Protein AF-A0A662FRP0-F1 (afdb_monomer)

Mean predicted aligned error: 5.28 Å

Sequence (84 aa):
EVLKNIQDKETFEKLLKGFLALPFVEIEKEDWIEASKIVFEFKGLSIELGLLCALSQGKSLKILTKNKGIKEIKGVKLYEDEKD

Solvent-accessible surface area (backbone atoms only — not comparable to full-atom values): 5203 Å² total; per-residue (Å²): 113,89,72,76,78,60,85,52,68,68,64,47,52,53,51,48,53,55,58,71,68,49,87,82,79,86,84,51,73,66,37,56,55,46,10,51,52,47,27,67,74,43,76,86,52,50,68,69,59,19,35,54,41,28,46,16,47,77,68,74,37,62,47,81,69,89,69,65,72,58,63,75,44,86,70,41,42,70,58,72,82,79,80,126

Foldseek 3Di:
DVLPPDPDPVVNVVVVVVVVPDDDDDQDPVLQVQLVVQCVVVPPDDSVNSSVQSCCQPVVDADADPPPVCVVPPRHHHDDPPDD

Radius of gyration: 15.12 Å; Cα contacts (8 Å, |Δi|>4): 70; chains: 1; bounding box: 34×38×26 Å

Nearest PDB structures (foldseek):
  3zvk-assembly1_D  TM=6.777E-01  e=3.013E-02  Rickettsia felis
  5ecw-assembly1_A  TM=7.018E-01  e=9.224E-02  Shigella flexneri

Structure (mmCIF, N/CA/C/O backbone):
data_AF-A0A662FRP0-F1
#
_entry.id   AF-A0A662FRP0-F1
#
loop_
_atom_site.group_PDB
_atom_site.id
_atom_site.type_symbol
_atom_site.label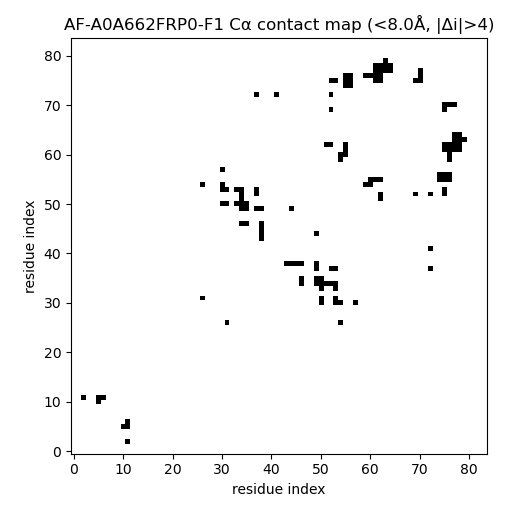_atom_id
_atom_site.label_alt_id
_atom_site.label_comp_id
_atom_site.label_asym_id
_atom_site.label_entity_id
_atom_site.label_seq_id
_atom_site.pdbx_PDB_ins_code
_atom_site.Cartn_x
_atom_site.Cartn_y
_atom_site.Cartn_z
_atom_site.occupancy
_atom_site.B_iso_or_equiv
_atom_site.auth_seq_id
_atom_site.auth_comp_id
_atom_site.auth_asym_id
_atom_site.auth_atom_id
_atom_site.pdbx_PDB_model_num
ATOM 1 N N . GLU A 1 1 ? 9.865 -6.670 6.281 1.00 61.84 1 GLU A N 1
ATOM 2 C CA . GLU A 1 1 ? 9.968 -7.851 7.175 1.00 61.84 1 GLU A CA 1
ATOM 3 C C . GLU A 1 1 ? 10.14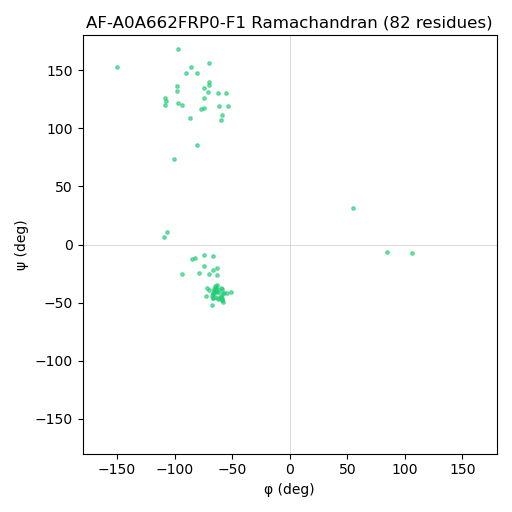7 -9.175 6.439 1.00 61.84 1 GLU A C 1
ATOM 5 O O . GLU A 1 1 ? 11.015 -9.924 6.855 1.00 61.84 1 GLU A O 1
ATOM 10 N N . VAL A 1 2 ? 9.403 -9.458 5.359 1.00 69.38 2 VAL A N 1
ATOM 11 C CA . VAL A 1 2 ? 9.435 -10.758 4.643 1.00 69.38 2 VAL A CA 1
ATOM 12 C C . VAL A 1 2 ? 10.850 -11.224 4.267 1.00 69.38 2 VAL A C 1
ATOM 14 O O . VAL A 1 2 ? 11.180 -12.386 4.458 1.00 69.38 2 VAL A O 1
ATOM 17 N N . LEU A 1 3 ? 11.715 -10.311 3.816 1.00 76.44 3 LEU A N 1
ATOM 18 C CA . LEU A 1 3 ? 13.086 -10.648 3.415 1.00 76.44 3 LEU A CA 1
ATOM 19 C C . LEU A 1 3 ? 14.101 -10.675 4.575 1.00 76.44 3 LEU A C 1
ATOM 21 O O . LEU A 1 3 ? 15.214 -11.151 4.400 1.00 76.44 3 LEU A O 1
ATOM 25 N N . LYS A 1 4 ? 13.745 -10.157 5.761 1.00 77.81 4 LYS A N 1
ATOM 26 C CA . LYS A 1 4 ? 14.699 -9.872 6.853 1.00 77.81 4 LYS A CA 1
ATOM 27 C C . LYS A 1 4 ? 15.268 -11.136 7.512 1.00 77.81 4 LYS A C 1
ATOM 29 O O . LYS A 1 4 ? 16.359 -11.083 8.065 1.00 77.81 4 LYS A O 1
ATOM 34 N N . ASN A 1 5 ? 14.532 -12.246 7.455 1.00 83.06 5 ASN A N 1
ATOM 35 C CA . ASN A 1 5 ? 14.892 -13.503 8.119 1.00 83.06 5 ASN A CA 1
ATOM 36 C C . ASN A 1 5 ? 15.327 -14.600 7.135 1.00 83.06 5 ASN A C 1
ATOM 38 O O . ASN A 1 5 ? 15.517 -15.741 7.548 1.00 83.06 5 ASN A O 1
ATOM 42 N N . ILE A 1 6 ? 15.462 -14.281 5.845 1.00 87.75 6 ILE A N 1
ATOM 43 C CA . ILE A 1 6 ? 15.928 -15.250 4.853 1.00 87.75 6 ILE A CA 1
ATOM 44 C C . ILE A 1 6 ? 17.440 -15.383 5.005 1.00 87.75 6 ILE A C 1
ATOM 46 O O . ILE A 1 6 ? 18.173 -14.413 4.826 1.00 87.75 6 ILE A O 1
ATOM 50 N N . GLN A 1 7 ? 17.894 -16.580 5.363 1.00 86.62 7 GLN A N 1
ATOM 51 C CA . GLN A 1 7 ? 19.315 -16.865 5.563 1.00 86.62 7 GLN A CA 1
ATOM 52 C C . GLN A 1 7 ? 19.976 -17.427 4.303 1.00 86.62 7 GLN A C 1
ATOM 54 O O . GLN A 1 7 ? 21.184 -17.278 4.127 1.00 86.62 7 GLN A O 1
ATOM 59 N N . ASP A 1 8 ? 19.201 -18.056 3.419 1.00 93.50 8 ASP A N 1
ATOM 60 C CA . ASP A 1 8 ? 19.720 -18.689 2.219 1.00 93.50 8 ASP A CA 1
ATOM 61 C C . ASP A 1 8 ? 19.568 -17.788 0.981 1.00 93.50 8 ASP A C 1
ATOM 63 O O . ASP A 1 8 ? 18.523 -17.199 0.694 1.00 93.50 8 ASP A O 1
ATOM 67 N N . LYS A 1 9 ? 20.664 -17.671 0.228 1.00 92.62 9 LYS A N 1
ATOM 68 C CA . LYS A 1 9 ? 20.747 -16.784 -0.936 1.00 92.62 9 LYS A CA 1
ATOM 69 C C . LYS A 1 9 ? 19.789 -17.199 -2.056 1.00 92.62 9 LYS A C 1
ATOM 71 O O . LYS A 1 9 ? 19.227 -16.339 -2.728 1.00 92.62 9 LYS A O 1
ATOM 76 N N . GLU A 1 10 ? 19.592 -18.500 -2.253 1.00 94.12 10 GLU A N 1
ATOM 77 C CA . GLU A 1 10 ? 18.754 -19.022 -3.334 1.00 94.12 10 GLU A CA 1
ATOM 78 C C . GLU A 1 10 ? 17.274 -18.658 -3.138 1.00 94.12 10 GLU A C 1
ATOM 80 O O . GLU A 1 10 ? 16.630 -18.168 -4.067 1.00 94.12 10 GLU A O 1
ATOM 85 N N . THR A 1 11 ? 16.730 -18.830 -1.931 1.00 91.06 11 THR A N 1
ATOM 86 C CA . THR A 1 11 ? 15.350 -18.441 -1.605 1.00 91.06 11 THR A CA 1
ATOM 87 C C . THR A 1 11 ? 15.177 -16.933 -1.669 1.00 91.06 11 THR A C 1
ATOM 89 O O . THR A 1 11 ? 14.164 -16.462 -2.190 1.00 91.06 11 THR A O 1
ATOM 92 N N . PHE A 1 12 ? 16.174 -16.160 -1.221 1.00 91.88 12 PHE A N 1
ATOM 93 C CA . PHE A 1 12 ? 16.150 -14.705 -1.373 1.00 91.88 12 PHE A CA 1
ATOM 94 C C . PHE A 1 12 ? 16.038 -14.299 -2.848 1.00 91.88 12 PHE A C 1
ATOM 96 O O . PHE A 1 12 ? 15.160 -13.513 -3.200 1.00 91.88 12 PHE A O 1
ATOM 103 N N . GLU A 1 13 ? 16.874 -14.861 -3.725 1.00 93.19 13 GLU A N 1
ATOM 104 C CA . GLU A 1 13 ? 16.851 -14.546 -5.157 1.00 93.19 13 GLU A CA 1
ATOM 105 C C . GLU A 1 13 ? 15.543 -14.977 -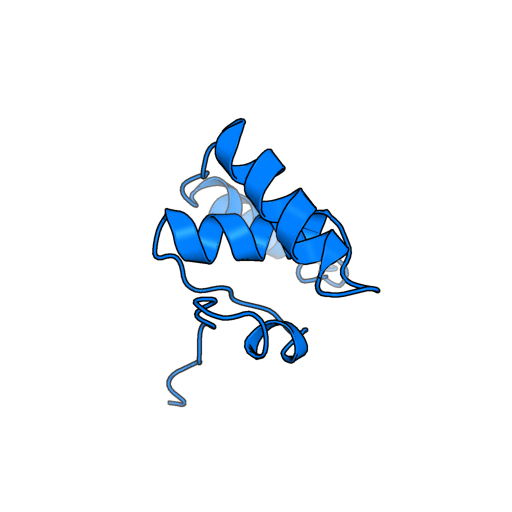5.832 1.00 93.19 13 GLU A C 1
ATOM 107 O O . GLU A 1 13 ? 15.019 -14.244 -6.674 1.00 93.19 13 GLU A O 1
ATOM 112 N N . LYS A 1 14 ? 14.977 -16.131 -5.454 1.00 91.12 14 LYS A N 1
ATOM 113 C CA . LYS A 1 14 ? 13.665 -16.577 -5.952 1.00 91.12 14 LYS A CA 1
ATOM 114 C C . LYS A 1 14 ? 12.550 -15.612 -5.545 1.00 91.12 14 LYS A C 1
ATOM 116 O O . LYS A 1 14 ? 11.762 -15.207 -6.398 1.00 91.12 14 LYS A O 1
ATOM 121 N N . LEU A 1 15 ? 12.507 -15.197 -4.278 1.00 90.94 15 LEU A N 1
ATOM 122 C CA . LEU A 1 15 ? 11.509 -14.240 -3.791 1.00 90.94 15 LEU A CA 1
ATOM 123 C C . LEU A 1 15 ? 11.691 -12.856 -4.415 1.00 90.94 15 LEU A C 1
ATOM 125 O O . LEU A 1 15 ? 10.709 -12.245 -4.829 1.00 90.94 15 LEU A O 1
ATOM 129 N N . LEU A 1 16 ? 12.931 -12.381 -4.548 1.00 90.31 16 LEU A N 1
ATOM 130 C CA . LEU A 1 16 ? 13.228 -11.110 -5.204 1.00 90.31 16 LEU A CA 1
ATOM 131 C C . LEU A 1 16 ? 12.745 -11.103 -6.658 1.00 90.31 16 LEU A C 1
ATOM 133 O O . LEU A 1 16 ? 12.101 -10.144 -7.071 1.00 90.31 16 LEU A O 1
ATOM 137 N N . LYS A 1 17 ? 12.987 -12.180 -7.420 1.00 91.69 17 LYS A N 1
ATOM 138 C CA . LYS A 1 17 ? 12.446 -12.327 -8.783 1.00 91.69 17 LYS A CA 1
ATOM 139 C C . LYS A 1 17 ? 10.920 -12.260 -8.801 1.00 91.69 17 LYS A C 1
ATOM 141 O O . LYS A 1 17 ? 10.364 -11.594 -9.668 1.00 91.69 17 LYS A O 1
ATOM 146 N N . GLY A 1 18 ? 10.258 -12.897 -7.833 1.00 90.12 18 GLY A N 1
ATOM 147 C CA . GLY A 1 18 ? 8.809 -12.792 -7.657 1.00 90.12 18 GLY A CA 1
ATOM 148 C C . GLY A 1 18 ? 8.348 -11.351 -7.420 1.00 90.12 18 GLY A C 1
ATOM 149 O O . GLY A 1 18 ? 7.427 -10.893 -8.086 1.00 90.12 18 GLY A O 1
ATOM 150 N N . PHE A 1 19 ? 9.026 -10.606 -6.540 1.00 88.38 19 PHE A N 1
ATOM 151 C CA . PHE A 1 19 ? 8.711 -9.196 -6.284 1.00 88.38 19 PHE A CA 1
ATOM 152 C C . PHE A 1 19 ? 8.943 -8.300 -7.503 1.00 88.38 19 PHE A C 1
ATOM 154 O O . PHE A 1 19 ? 8.124 -7.427 -7.770 1.00 88.38 19 PHE A O 1
ATOM 161 N N . LEU A 1 20 ? 10.019 -8.525 -8.261 1.00 88.00 20 LEU A N 1
ATOM 162 C CA . LEU A 1 20 ? 10.319 -7.769 -9.483 1.00 88.00 20 LEU A CA 1
ATOM 163 C C . LEU A 1 20 ? 9.310 -8.025 -10.611 1.00 88.00 20 LEU A C 1
ATOM 165 O O . LEU A 1 20 ? 9.188 -7.199 -11.510 1.00 88.00 20 LEU A O 1
ATOM 169 N N . ALA A 1 21 ? 8.601 -9.154 -10.573 1.00 90.94 21 ALA A N 1
ATOM 170 C CA . ALA A 1 21 ? 7.540 -9.467 -11.522 1.00 90.94 21 ALA A CA 1
ATOM 171 C C . ALA A 1 21 ? 6.191 -8.819 -11.158 1.00 90.94 21 ALA A C 1
ATOM 173 O O . ALA A 1 21 ? 5.270 -8.848 -11.976 1.00 90.94 21 ALA A O 1
ATOM 174 N N . LEU A 1 22 ? 6.043 -8.258 -9.951 1.00 89.06 22 LEU A N 1
ATOM 175 C CA . LEU A 1 22 ? 4.806 -7.590 -9.558 1.00 89.06 22 LEU A CA 1
ATOM 176 C C . LEU A 1 22 ? 4.638 -6.276 -10.333 1.00 89.06 22 LEU A C 1
ATOM 178 O O . LEU A 1 22 ? 5.609 -5.533 -10.499 1.00 89.06 22 LEU A O 1
ATOM 182 N N . PRO A 1 23 ? 3.410 -5.945 -10.769 1.00 88.19 23 PRO A N 1
ATOM 183 C CA . PRO A 1 23 ? 3.149 -4.647 -11.365 1.00 88.19 23 PRO A CA 1
ATOM 184 C C . PRO A 1 23 ? 3.413 -3.552 -10.329 1.00 88.19 23 PRO A C 1
ATOM 186 O O . PRO A 1 23 ? 2.921 -3.612 -9.199 1.00 88.19 23 PRO A O 1
ATOM 189 N N . PHE A 1 24 ? 4.187 -2.542 -10.721 1.00 87.38 24 PHE A N 1
ATOM 190 C CA . PHE A 1 24 ? 4.341 -1.341 -9.915 1.00 87.38 24 PHE A CA 1
ATOM 191 C C . PHE A 1 24 ? 3.145 -0.419 -10.144 1.00 87.38 24 PHE A C 1
ATOM 193 O O . PHE A 1 24 ? 2.576 -0.357 -11.234 1.00 87.38 24 PHE A O 1
ATOM 200 N N . VAL A 1 25 ? 2.775 0.311 -9.100 1.00 88.00 25 VAL A N 1
ATOM 201 C CA . VAL A 1 25 ? 1.759 1.355 -9.178 1.00 88.00 25 VAL A CA 1
ATOM 202 C C . VAL A 1 25 ? 2.480 2.683 -9.053 1.00 88.00 25 VAL A C 1
ATOM 204 O O . VAL A 1 25 ? 3.165 2.925 -8.060 1.00 88.00 25 VAL A O 1
ATOM 207 N N . GLU A 1 26 ? 2.354 3.522 -10.076 1.00 90.69 26 GLU A N 1
ATOM 208 C CA . GLU A 1 26 ? 2.871 4.884 -10.022 1.00 90.69 26 GLU A CA 1
ATOM 209 C C . GLU A 1 26 ? 2.038 5.718 -9.043 1.00 90.69 26 GLU A C 1
ATOM 211 O O . GLU A 1 26 ? 0.808 5.589 -8.984 1.00 90.69 26 GLU A O 1
ATOM 216 N N . ILE A 1 27 ? 2.736 6.524 -8.246 1.00 93.88 27 ILE A N 1
ATOM 217 C CA . ILE A 1 27 ? 2.140 7.422 -7.261 1.00 93.88 27 ILE A CA 1
ATOM 218 C C . ILE A 1 27 ? 2.034 8.800 -7.896 1.00 93.88 27 ILE A C 1
ATOM 220 O O . ILE A 1 27 ? 3.044 9.396 -8.276 1.00 93.88 27 ILE A O 1
ATOM 224 N N . GLU A 1 28 ? 0.818 9.317 -7.957 1.00 94.62 28 GLU A N 1
ATOM 225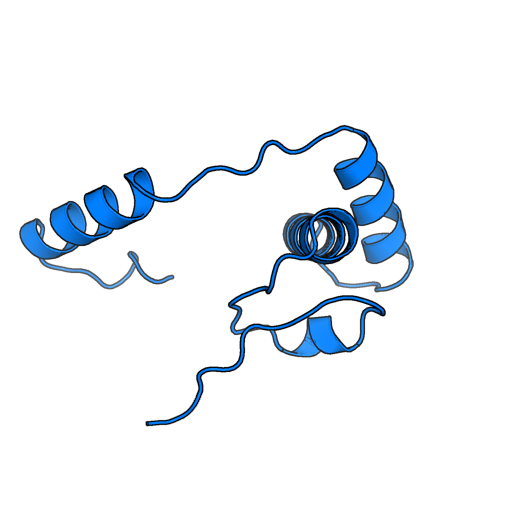 C CA . GLU A 1 28 ? 0.521 10.618 -8.536 1.00 94.62 28 GLU A CA 1
ATOM 226 C C . GLU A 1 28 ? 0.430 11.693 -7.447 1.00 94.62 28 GLU A C 1
ATOM 228 O O . GLU A 1 28 ? 0.400 11.425 -6.242 1.00 94.62 28 GLU A O 1
ATOM 233 N N . LYS A 1 29 ? 0.397 12.959 -7.862 1.00 96.12 29 LYS A N 1
ATOM 234 C CA . LYS A 1 29 ? 0.283 14.093 -6.936 1.00 96.12 29 LYS A CA 1
ATOM 235 C C . LYS A 1 29 ? -0.997 14.000 -6.098 1.00 96.12 29 LYS A C 1
ATOM 237 O O . LYS A 1 29 ? -0.996 14.343 -4.917 1.00 96.12 29 LYS A O 1
ATOM 242 N N . GLU A 1 30 ? -2.081 13.548 -6.709 1.00 95.44 30 GLU A N 1
ATOM 243 C CA . GLU A 1 30 ? -3.396 13.391 -6.103 1.00 95.44 30 GLU A CA 1
ATOM 244 C C . GLU A 1 30 ? -3.358 12.358 -4.968 1.00 95.44 30 GLU A C 1
ATOM 246 O O . GLU A 1 30 ? -3.940 12.603 -3.909 1.00 95.44 30 GLU A O 1
ATOM 251 N N . ASP A 1 31 ? -2.587 11.277 -5.132 1.00 95.69 31 ASP A N 1
ATOM 252 C CA . ASP A 1 31 ? -2.381 10.261 -4.095 1.00 95.69 31 ASP A CA 1
ATOM 253 C C . ASP A 1 31 ? -1.680 10.860 -2.866 1.00 95.69 31 ASP A C 1
ATOM 255 O O . ASP A 1 31 ? -2.069 10.594 -1.729 1.00 95.69 31 ASP A O 1
ATOM 259 N N . TRP A 1 32 ? -0.685 11.732 -3.074 1.00 96.44 32 TRP A N 1
ATOM 260 C CA . TRP A 1 32 ? -0.002 12.442 -1.985 1.00 96.44 32 TRP A CA 1
ATOM 261 C C . TRP A 1 32 ? -0.914 13.423 -1.247 1.00 96.44 32 TRP A C 1
ATOM 263 O O . TRP A 1 32 ? -0.844 13.544 -0.018 1.00 96.44 32 TRP A O 1
ATOM 273 N N . ILE A 1 33 ? -1.765 14.138 -1.987 1.00 96.56 33 ILE A N 1
ATOM 274 C CA . ILE A 1 33 ? -2.745 15.060 -1.404 1.00 96.56 33 ILE A CA 1
ATOM 275 C C . ILE A 1 33 ? -3.722 14.277 -0.529 1.00 96.56 33 ILE A C 1
ATOM 277 O O . ILE A 1 33 ? -3.989 14.683 0.603 1.00 96.56 33 ILE A O 1
ATOM 281 N N . GLU A 1 34 ? -4.233 13.153 -1.026 1.00 95.75 34 GLU A N 1
ATOM 282 C CA . GLU A 1 34 ? -5.181 12.332 -0.282 1.00 95.75 34 GLU A CA 1
ATOM 283 C C . GLU A 1 34 ? -4.532 11.681 0.944 1.00 95.75 34 GLU A C 1
ATOM 285 O O . GLU A 1 34 ? -5.063 11.782 2.050 1.00 95.75 34 GLU A O 1
ATOM 290 N N . ALA A 1 35 ? -3.322 11.137 0.797 1.00 96.12 35 ALA A N 1
ATOM 291 C CA . ALA A 1 35 ? -2.538 10.604 1.910 1.00 96.12 35 ALA A CA 1
ATOM 292 C C . ALA A 1 35 ? -2.346 11.636 3.033 1.00 96.12 35 ALA A C 1
ATOM 294 O O . ALA A 1 35 ? -2.483 11.311 4.212 1.00 96.12 35 ALA A O 1
ATOM 295 N N . SER A 1 36 ? -2.081 12.895 2.672 1.00 95.62 36 SER A N 1
ATOM 296 C CA . SER A 1 36 ? -1.909 13.985 3.638 1.00 95.62 36 SER A CA 1
ATOM 297 C C . SER A 1 36 ? -3.191 14.271 4.426 1.00 95.62 36 SER A C 1
ATOM 299 O O . SER A 1 36 ? -3.124 14.496 5.635 1.00 95.62 36 SER A O 1
ATOM 301 N N . LYS A 1 37 ? -4.364 14.221 3.777 1.00 95.62 37 LYS A N 1
ATOM 302 C CA . LYS A 1 37 ? -5.660 14.363 4.464 1.00 95.62 37 LYS A CA 1
ATOM 303 C C . LYS A 1 37 ? -5.907 13.204 5.426 1.00 95.62 37 LYS A C 1
ATOM 305 O O . LYS A 1 37 ? -6.273 13.445 6.573 1.00 95.62 37 LYS A O 1
ATOM 310 N N . ILE A 1 38 ? -5.645 11.971 4.986 1.00 95.06 38 ILE A N 1
ATOM 311 C CA . ILE A 1 38 ? -5.806 10.766 5.811 1.00 95.06 38 ILE A CA 1
ATOM 312 C C . ILE A 1 38 ? -4.926 10.852 7.060 1.00 95.06 38 ILE A C 1
ATOM 314 O O . ILE A 1 38 ? -5.409 10.636 8.164 1.00 95.06 38 ILE A O 1
ATOM 318 N N . VAL A 1 39 ? -3.647 11.205 6.917 1.00 94.88 39 VAL A N 1
ATOM 319 C CA . VAL A 1 39 ? -2.725 11.330 8.061 1.00 94.88 39 VAL A CA 1
ATOM 320 C C . VAL A 1 39 ? -3.145 12.454 9.011 1.00 94.88 39 VAL A C 1
ATOM 322 O O . VAL A 1 39 ? -3.004 12.320 10.227 1.00 94.88 39 VAL A O 1
ATOM 325 N N . PHE A 1 40 ? -3.677 13.557 8.478 1.00 94.38 40 PHE A N 1
ATOM 326 C CA . PHE A 1 40 ? -4.195 14.653 9.295 1.00 94.38 40 PHE A CA 1
ATOM 327 C C . PHE A 1 40 ? -5.410 14.228 10.138 1.00 94.38 40 PHE A C 1
ATOM 329 O O . PHE A 1 40 ? -5.499 14.594 11.313 1.00 94.38 40 PHE A O 1
ATOM 336 N N . GLU A 1 41 ? -6.319 13.441 9.559 1.00 93.31 41 GLU A N 1
ATOM 337 C CA . GLU A 1 41 ? -7.505 12.909 10.242 1.00 93.31 41 GLU A CA 1
ATOM 338 C C . GLU A 1 41 ? -7.141 11.797 11.244 1.00 93.31 41 GLU A C 1
ATOM 340 O O . GLU A 1 41 ? -7.574 11.821 12.397 1.00 93.31 41 GLU A O 1
ATOM 345 N N . PHE A 1 42 ? -6.269 10.868 10.846 1.00 89.94 42 PHE A N 1
ATOM 346 C CA . PHE A 1 42 ? -5.838 9.714 11.637 1.00 89.94 42 PHE A CA 1
ATOM 347 C C . PHE A 1 42 ? -4.471 9.965 12.278 1.00 89.94 42 PHE A C 1
ATOM 349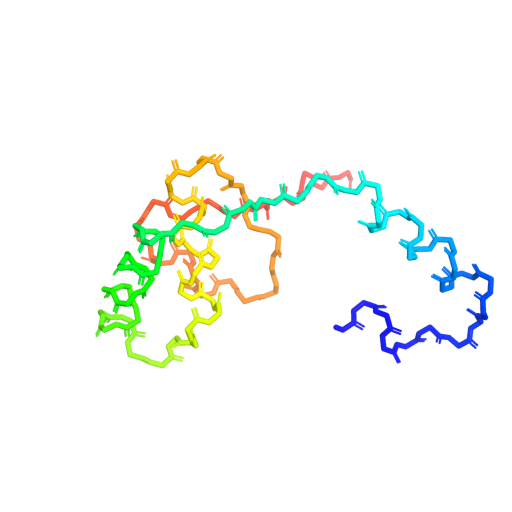 O O . PHE A 1 42 ? -3.441 9.410 11.880 1.00 89.94 42 PHE A O 1
ATOM 356 N N . LYS A 1 43 ? -4.470 10.813 13.312 1.00 82.56 43 LYS A N 1
ATOM 357 C CA . LYS A 1 43 ? -3.262 11.189 14.061 1.00 82.56 43 LYS A CA 1
ATOM 358 C C . LYS A 1 43 ? -2.514 9.946 14.563 1.00 82.56 43 LYS A C 1
ATOM 360 O O . LYS A 1 43 ? -3.045 9.172 15.353 1.00 82.56 43 LYS A O 1
ATOM 365 N N . GLY A 1 44 ? -1.265 9.784 14.125 1.00 83.19 44 GLY A N 1
ATOM 366 C CA . GLY A 1 44 ? -0.411 8.636 14.460 1.00 83.19 44 GLY A CA 1
ATOM 367 C C . GLY A 1 44 ? -0.215 7.635 13.317 1.00 83.19 44 GLY A C 1
ATOM 368 O O . GLY A 1 44 ? 0.622 6.741 13.440 1.00 83.19 44 GLY A O 1
ATOM 369 N N . LEU A 1 45 ? -0.921 7.794 12.193 1.00 90.25 45 LEU A N 1
ATOM 370 C CA . LEU A 1 45 ? -0.625 7.057 10.968 1.00 90.25 45 LEU A CA 1
ATOM 371 C C . LEU A 1 45 ? 0.643 7.617 10.305 1.00 90.25 45 LEU A C 1
ATOM 373 O O . LEU A 1 45 ? 0.799 8.831 10.179 1.00 90.25 45 LEU A O 1
ATOM 377 N N . SER A 1 46 ? 1.550 6.739 9.868 1.00 92.38 46 SER A N 1
ATOM 378 C CA . SER A 1 46 ? 2.709 7.173 9.082 1.00 92.38 46 SER A CA 1
ATOM 379 C C . SER A 1 46 ? 2.276 7.621 7.685 1.00 92.38 46 SER A C 1
ATOM 381 O O . SER A 1 46 ? 1.245 7.175 7.169 1.00 92.38 46 SER A O 1
ATOM 383 N N . ILE A 1 47 ? 3.078 8.474 7.048 1.00 93.75 47 ILE A N 1
ATOM 384 C CA . ILE A 1 47 ? 2.774 8.965 5.700 1.00 93.75 47 ILE A CA 1
ATOM 385 C C . ILE A 1 47 ? 2.750 7.835 4.667 1.00 93.75 47 ILE A C 1
ATOM 387 O O . ILE A 1 47 ? 1.904 7.832 3.780 1.00 93.75 47 ILE A O 1
ATOM 391 N N . GLU A 1 48 ? 3.603 6.824 4.824 1.00 92.31 48 GLU A N 1
ATOM 392 C CA . GLU A 1 48 ? 3.654 5.654 3.947 1.00 92.31 48 GLU A CA 1
ATOM 393 C C . GLU A 1 48 ? 2.375 4.815 4.054 1.00 92.31 48 GLU A C 1
ATOM 395 O O . GLU A 1 48 ? 1.840 4.360 3.044 1.00 92.31 48 GLU A O 1
ATOM 400 N N . LEU A 1 49 ? 1.846 4.632 5.269 1.00 92.12 49 LEU A N 1
ATOM 401 C CA . LEU A 1 49 ? 0.566 3.951 5.466 1.00 92.12 49 LEU A CA 1
ATOM 402 C C . LEU A 1 49 ? -0.606 4.792 4.954 1.00 92.12 49 LEU A C 1
ATOM 404 O O . LEU A 1 49 ? -1.517 4.234 4.346 1.00 92.12 49 LEU A O 1
ATOM 408 N N . GLY A 1 50 ? -0.570 6.113 5.151 1.00 95.25 50 GLY A N 1
ATOM 409 C CA . GLY A 1 50 ? -1.544 7.035 4.564 1.00 95.25 50 GLY A CA 1
ATOM 410 C C . GLY A 1 50 ? -1.579 6.931 3.041 1.00 95.25 50 GLY A C 1
ATOM 411 O O . GLY A 1 50 ? -2.654 6.856 2.451 1.00 95.25 50 GLY A O 1
ATOM 412 N N . LEU A 1 51 ? -0.409 6.817 2.411 1.00 95.62 51 LEU A N 1
ATOM 413 C CA . LEU A 1 51 ? -0.285 6.658 0.967 1.00 95.62 51 LEU A CA 1
ATOM 414 C C . LEU A 1 51 ? -0.833 5.319 0.470 1.00 95.62 51 LEU A C 1
ATOM 416 O O . LEU A 1 51 ? -1.567 5.285 -0.513 1.00 95.62 51 LEU A O 1
ATOM 420 N N . LEU A 1 52 ? -0.552 4.219 1.173 1.00 94.31 52 LEU A N 1
ATOM 421 C CA . LEU A 1 52 ? -1.157 2.921 0.853 1.00 94.31 52 LEU A CA 1
ATOM 422 C C . LEU A 1 52 ? -2.691 2.964 0.944 1.00 94.31 52 LEU A C 1
ATOM 424 O O . LEU A 1 52 ? -3.369 2.352 0.118 1.00 94.31 52 LEU A O 1
ATOM 428 N N . CYS A 1 53 ? -3.240 3.700 1.914 1.00 94.94 53 CYS A N 1
ATOM 429 C CA . CYS A 1 53 ? -4.684 3.888 2.053 1.00 94.94 53 CYS A CA 1
ATOM 430 C C . CYS A 1 53 ? -5.267 4.704 0.891 1.00 94.94 53 CYS A C 1
ATOM 432 O O . CYS A 1 53 ? -6.255 4.274 0.298 1.00 94.94 53 CYS A O 1
ATOM 434 N N . ALA A 1 54 ? -4.622 5.814 0.521 1.00 95.38 54 ALA A N 1
ATOM 435 C CA . ALA A 1 54 ? -5.021 6.638 -0.620 1.00 95.38 54 ALA A CA 1
ATOM 436 C C . ALA A 1 54 ? -5.025 5.835 -1.932 1.00 95.38 54 ALA A C 1
ATOM 438 O O . ALA A 1 54 ? -6.026 5.808 -2.647 1.00 95.38 54 ALA A O 1
ATOM 439 N N . LEU A 1 55 ? -3.950 5.084 -2.198 1.00 94.06 55 LEU A N 1
ATOM 440 C CA . LEU A 1 55 ? -3.850 4.214 -3.374 1.00 94.06 55 LEU A CA 1
ATOM 441 C C . LEU A 1 55 ? -4.933 3.125 -3.378 1.00 94.06 55 LEU A C 1
ATOM 443 O O . LEU A 1 55 ? -5.521 2.834 -4.420 1.00 94.06 55 LEU A O 1
ATOM 447 N N . SER A 1 56 ? -5.229 2.528 -2.218 1.00 93.12 56 SER A N 1
ATOM 448 C CA . SER A 1 56 ? -6.306 1.539 -2.079 1.00 93.12 56 SER A CA 1
ATOM 449 C C . SER A 1 56 ? -7.669 2.120 -2.450 1.00 93.12 56 SER A C 1
ATOM 451 O O . SER A 1 56 ? -8.412 1.491 -3.207 1.00 93.12 56 SER A O 1
ATOM 453 N N . GLN A 1 57 ? -7.972 3.327 -1.972 1.00 92.00 57 GLN A N 1
ATOM 454 C CA . GLN A 1 57 ? -9.227 4.020 -2.255 1.00 92.00 57 GLN A CA 1
ATOM 455 C C . GLN A 1 57 ? -9.333 4.432 -3.730 1.00 92.00 57 GLN A C 1
ATOM 457 O O . GLN A 1 57 ? -10.325 4.111 -4.383 1.00 92.00 57 GLN A O 1
ATOM 462 N N . GLY A 1 58 ? -8.314 5.115 -4.263 1.00 90.31 58 GLY A N 1
ATOM 463 C CA . GLY A 1 58 ? -8.339 5.693 -5.609 1.00 90.31 58 GLY A CA 1
ATOM 464 C C . GLY A 1 58 ? -8.250 4.651 -6.723 1.00 90.31 58 GLY A C 1
ATOM 465 O O . GLY A 1 58 ? -8.932 4.765 -7.739 1.00 90.31 58 GLY A O 1
ATOM 466 N N . LYS A 1 59 ? -7.454 3.594 -6.518 1.00 89.25 59 LYS A N 1
ATOM 467 C CA . LYS A 1 59 ? -7.162 2.574 -7.541 1.00 89.25 59 LYS A CA 1
ATOM 468 C C . LYS A 1 59 ? -7.882 1.241 -7.283 1.00 89.25 59 LYS A C 1
ATOM 470 O O . LYS A 1 59 ? -7.600 0.246 -7.943 1.00 89.25 59 LYS A O 1
ATOM 475 N N . SER A 1 60 ? -8.836 1.209 -6.342 1.00 85.31 60 SER A N 1
ATOM 476 C CA . SER A 1 60 ? -9.623 0.017 -5.964 1.00 85.31 60 SER A CA 1
ATOM 477 C C . SER A 1 60 ? -8.779 -1.206 -5.567 1.00 85.31 60 SER A C 1
ATOM 479 O O . SER A 1 60 ? -9.194 -2.352 -5.759 1.00 85.31 60 SER A O 1
ATOM 481 N N . LEU A 1 61 ? -7.601 -0.971 -4.987 1.00 90.56 61 LEU A N 1
ATOM 482 C CA . LEU A 1 61 ? -6.671 -2.020 -4.564 1.00 90.56 61 LEU A CA 1
ATOM 483 C C . LEU A 1 61 ? -7.012 -2.532 -3.159 1.00 90.56 61 LEU A C 1
ATOM 485 O O . LEU A 1 61 ? -7.545 -1.797 -2.325 1.00 90.56 61 LEU A O 1
ATOM 489 N N . LYS A 1 62 ? -6.656 -3.788 -2.871 1.00 92.50 62 LYS A N 1
ATOM 490 C CA . LYS A 1 62 ? -6.706 -4.360 -1.517 1.00 92.50 62 LYS A CA 1
ATOM 491 C C . LYS A 1 62 ? -5.320 -4.309 -0.871 1.00 92.50 62 LYS A C 1
ATOM 493 O O . LYS A 1 62 ? -4.333 -4.661 -1.511 1.00 92.50 62 LYS A O 1
ATOM 498 N N . ILE A 1 63 ? -5.244 -3.925 0.402 1.00 91.81 63 ILE A N 1
ATOM 499 C CA . ILE A 1 63 ? -3.983 -3.855 1.152 1.00 91.81 63 ILE A CA 1
ATOM 500 C C . ILE A 1 63 ? -3.741 -5.163 1.908 1.00 91.81 63 ILE A C 1
ATOM 502 O O . ILE A 1 63 ? -4.504 -5.528 2.808 1.00 91.81 63 ILE A O 1
ATOM 506 N N . LEU A 1 64 ? -2.629 -5.832 1.605 1.00 90.38 64 LEU A N 1
ATOM 507 C CA . LEU A 1 64 ? -2.088 -6.907 2.433 1.00 90.38 64 LEU A CA 1
ATOM 508 C C . LEU A 1 64 ? -1.182 -6.306 3.517 1.00 90.38 64 LEU A C 1
ATOM 510 O O . LEU A 1 64 ? -0.094 -5.812 3.234 1.00 90.38 64 LEU A O 1
ATOM 514 N N . THR A 1 65 ? -1.631 -6.328 4.773 1.00 86.88 65 THR A N 1
ATOM 515 C CA . THR A 1 65 ? -0.880 -5.751 5.899 1.00 86.88 65 THR A CA 1
ATOM 516 C C . THR A 1 65 ? -1.149 -6.466 7.221 1.00 86.88 65 THR A C 1
ATOM 518 O O . THR A 1 65 ? -2.238 -7.010 7.449 1.00 86.88 65 THR A O 1
ATOM 521 N N . LYS A 1 66 ? -0.156 -6.409 8.120 1.00 85.00 66 LYS A N 1
ATOM 522 C CA . LYS A 1 66 ? -0.289 -6.769 9.540 1.00 85.00 66 LYS A CA 1
ATOM 523 C C . LYS A 1 66 ? -0.952 -5.658 10.362 1.00 85.00 66 LYS A C 1
ATOM 525 O O . LYS A 1 66 ? -1.545 -5.947 11.396 1.00 85.00 66 LYS A O 1
ATOM 530 N N . ASN A 1 67 ? -0.877 -4.401 9.918 1.00 85.31 67 ASN A N 1
ATOM 531 C CA . ASN A 1 67 ? -1.508 -3.285 10.616 1.00 85.31 67 ASN A CA 1
ATOM 532 C C . ASN A 1 67 ? -3.000 -3.230 10.269 1.00 85.31 67 ASN A C 1
ATOM 534 O O . ASN A 1 67 ? -3.413 -2.537 9.344 1.00 85.31 67 ASN A O 1
ATOM 538 N N . LYS A 1 68 ? -3.813 -3.988 11.007 1.00 83.88 68 LYS A N 1
ATOM 539 C CA . LYS A 1 68 ? -5.262 -4.060 10.778 1.00 83.88 68 LYS A CA 1
ATOM 540 C C . LYS A 1 68 ? -6.022 -2.814 11.250 1.00 83.88 68 LYS A C 1
ATOM 542 O O . LYS A 1 68 ? -7.196 -2.703 10.920 1.00 83.88 68 LYS A O 1
ATOM 547 N N . GLY A 1 69 ? -5.384 -1.884 11.971 1.00 84.50 69 GLY A N 1
ATOM 548 C CA . GLY A 1 69 ? -6.014 -0.637 12.431 1.00 84.50 69 GLY A CA 1
ATOM 549 C C . GLY A 1 69 ? -6.448 0.279 11.283 1.00 84.50 69 GLY A C 1
ATOM 550 O O . GLY A 1 69 ? -7.444 0.982 11.394 1.00 84.50 69 GLY A O 1
ATOM 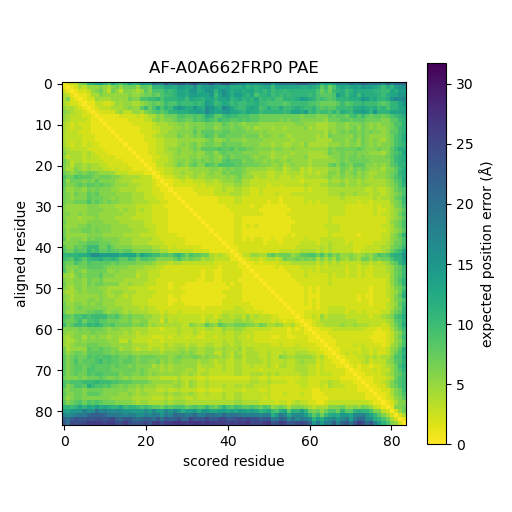551 N N . ILE A 1 70 ? -5.792 0.182 10.122 1.00 89.00 70 ILE A N 1
ATOM 552 C CA . ILE A 1 70 ? -6.128 0.999 8.945 1.00 89.00 70 ILE A CA 1
ATOM 553 C C . ILE A 1 70 ? -7.509 0.684 8.343 1.00 89.00 70 ILE A C 1
ATOM 555 O O . ILE A 1 70 ? -7.983 1.427 7.492 1.00 89.00 70 ILE A O 1
ATOM 559 N N . LYS A 1 71 ? -8.173 -0.398 8.780 1.00 89.44 71 LYS A N 1
ATOM 560 C CA . LYS A 1 71 ? -9.547 -0.733 8.364 1.00 89.44 71 LYS A CA 1
ATOM 561 C C . LYS A 1 71 ? -10.583 0.311 8.795 1.00 89.44 71 LYS A C 1
ATOM 563 O O . LYS A 1 71 ? -11.688 0.319 8.268 1.00 89.44 71 LYS A O 1
ATOM 568 N N . GLU A 1 72 ? -10.251 1.134 9.789 1.00 89.06 72 GLU A N 1
ATOM 569 C CA . GLU A 1 72 ? -11.122 2.201 10.293 1.00 89.06 72 GLU A CA 1
ATOM 570 C C . GLU A 1 72 ? -11.181 3.393 9.325 1.00 89.06 72 GLU A C 1
ATOM 572 O O . GLU A 1 72 ? -12.128 4.177 9.358 1.00 89.06 72 GLU A O 1
ATOM 577 N N . ILE A 1 73 ? -10.206 3.499 8.416 1.00 90.88 73 ILE A N 1
ATOM 578 C CA . ILE A 1 73 ? -10.168 4.527 7.381 1.00 90.88 73 ILE A CA 1
ATOM 579 C C . ILE A 1 73 ? -11.195 4.168 6.305 1.00 90.88 73 ILE A C 1
ATOM 581 O O . ILE A 1 73 ? -11.108 3.136 5.632 1.00 90.88 73 ILE A O 1
ATOM 585 N N . LYS A 1 74 ? -12.193 5.038 6.130 1.00 89.31 74 LYS A N 1
ATOM 586 C CA . LYS A 1 74 ? -13.313 4.812 5.211 1.00 89.31 74 LYS A CA 1
ATOM 587 C C . LYS A 1 74 ? -12.819 4.521 3.792 1.00 89.31 74 LYS A C 1
ATOM 589 O O . LYS A 1 74 ? -12.036 5.274 3.234 1.00 89.31 74 LYS A O 1
ATOM 594 N N . GLY A 1 75 ? -13.329 3.457 3.176 1.00 88.81 75 GLY A N 1
ATOM 595 C CA . GLY A 1 75 ? -13.017 3.109 1.785 1.00 88.81 75 GLY A CA 1
ATOM 596 C C . GLY A 1 75 ? -11.731 2.301 1.592 1.00 88.81 75 GLY A C 1
ATOM 597 O O . GLY A 1 75 ? -11.508 1.811 0.487 1.00 88.81 75 GLY A O 1
ATOM 598 N N . VAL A 1 76 ? -10.930 2.091 2.642 1.00 92.38 76 VAL A N 1
ATOM 599 C CA . VAL A 1 76 ? -9.802 1.154 2.592 1.00 92.38 76 VAL A CA 1
ATOM 600 C C . VAL A 1 76 ? -10.327 -0.277 2.553 1.00 92.38 76 VAL A C 1
ATOM 602 O O . VAL A 1 76 ? -11.166 -0.674 3.363 1.00 92.38 76 VAL A O 1
ATOM 605 N N . LYS A 1 77 ? -9.810 -1.076 1.615 1.00 89.94 77 LYS A N 1
ATOM 606 C CA . LYS A 1 77 ? -10.105 -2.511 1.523 1.00 89.94 77 LYS A CA 1
ATOM 607 C C . LYS A 1 77 ? -8.876 -3.300 1.934 1.00 89.94 77 LYS A C 1
ATOM 609 O O . LYS A 1 77 ? -7.798 -3.116 1.373 1.00 89.94 77 LYS A O 1
ATOM 614 N N . LEU A 1 78 ? -9.033 -4.206 2.891 1.00 91.62 78 LEU A N 1
ATOM 615 C CA . LEU A 1 78 ? -7.969 -5.135 3.252 1.00 91.62 78 LEU A CA 1
ATOM 616 C C . LEU A 1 78 ? -8.072 -6.410 2.423 1.00 91.62 78 LEU A C 1
ATOM 618 O O . LEU A 1 78 ? -9.158 -6.841 2.040 1.00 91.62 78 LEU A O 1
ATOM 622 N N . TYR A 1 79 ? -6.918 -7.002 2.141 1.00 90.56 79 TYR A N 1
ATOM 623 C CA . TYR A 1 79 ? -6.868 -8.383 1.701 1.00 90.56 79 TYR A CA 1
ATOM 624 C C . TYR A 1 79 ? -7.134 -9.283 2.915 1.00 90.56 79 TYR A C 1
ATOM 626 O O . TYR A 1 79 ? -6.483 -9.150 3.961 1.00 90.56 79 TYR A O 1
ATOM 634 N N . GLU A 1 80 ? -8.114 -10.166 2.771 1.00 82.81 80 GLU A N 1
ATOM 635 C CA . GLU A 1 80 ? -8.399 -11.261 3.690 1.00 82.81 80 GLU A CA 1
ATOM 636 C C . GLU A 1 80 ? -7.953 -12.527 2.966 1.00 82.81 80 GLU A C 1
ATOM 638 O O . GLU A 1 80 ? -8.37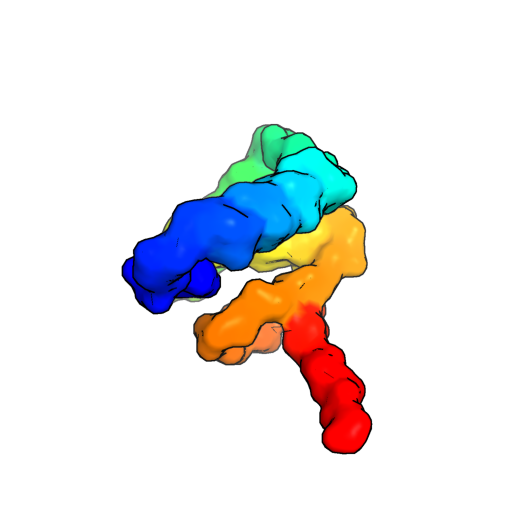2 -12.741 1.829 1.00 82.81 80 GLU A O 1
ATOM 643 N N . ASP A 1 81 ? -7.062 -13.310 3.579 1.00 71.00 81 ASP A N 1
ATOM 644 C CA . ASP A 1 81 ? -6.827 -14.666 3.088 1.00 71.00 81 ASP A CA 1
ATOM 645 C C . ASP A 1 81 ? 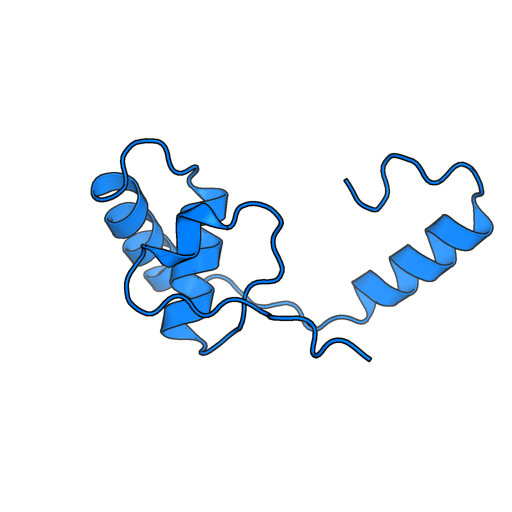-8.154 -15.409 3.224 1.00 71.00 81 ASP A C 1
ATOM 647 O O . ASP A 1 81 ? -8.684 -15.537 4.335 1.00 71.00 81 ASP A O 1
ATOM 651 N N . GLU A 1 82 ? -8.698 -15.873 2.100 1.00 58.72 82 GLU A N 1
ATOM 652 C CA . GLU A 1 82 ? -9.656 -16.967 2.138 1.00 58.72 82 GLU A CA 1
ATOM 653 C C . GLU A 1 82 ? -8.896 -18.130 2.774 1.00 58.72 82 GLU A C 1
ATOM 655 O O . GLU A 1 82 ? -7.930 -18.639 2.212 1.00 58.72 82 GLU A O 1
ATOM 660 N N . LYS A 1 83 ? -9.227 -18.444 4.029 1.00 52.59 83 LYS A N 1
ATOM 661 C CA . LYS A 1 83 ? -8.679 -19.619 4.699 1.00 52.59 83 LYS A CA 1
ATOM 662 C C . LYS A 1 83 ? -9.068 -20.842 3.869 1.00 52.59 83 LYS A C 1
A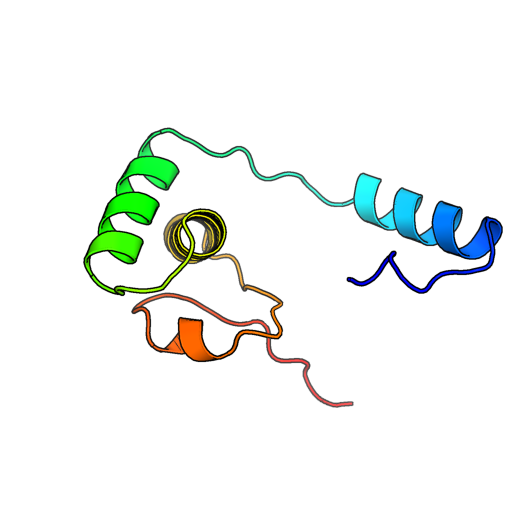TOM 664 O O . LYS A 1 83 ? -10.251 -21.182 3.855 1.00 52.59 83 LYS A O 1
ATOM 669 N N . ASP A 1 84 ? -8.084 -21.470 3.237 1.00 38.25 84 ASP A N 1
ATOM 670 C CA . ASP A 1 84 ? -8.112 -22.908 2.955 1.00 38.25 84 ASP A CA 1
ATOM 671 C C . ASP A 1 84 ? -8.076 -23.706 4.274 1.00 38.25 84 ASP A C 1
ATOM 673 O O . ASP A 1 84 ? -7.367 -23.277 5.223 1.00 38.25 84 ASP A O 1
#

Secondary structure (DSSP, 8-state):
-TTTT---HHHHHHHHHHHHTSPP-PPPHHHHHHHHHHHHHSTT--HHHHHHHHHHHHTTPEE--S-GGGGGSTT-EE------

pLDDT: mean 88.39, std 9.66, range [38.25, 96.56]